Protein AF-A0A1D2S3K1-F1 (afdb_monomer)

Radius of gyration: 16.01 Å; Cα contacts (8 Å, |Δi|>4): 66; chains: 1; bounding box: 47×23×38 Å

Sequence (86 aa):
MMTRFARHIDALDWPEISGQLDMEGHAVLTGLFTADVAGDLMRRAEDGSVSQRTDLFSAEPGGGDPLFFGPALPEPLEDLRQALYP

Mean predicted aligned error: 7.66 Å

Foldseek 3Di:
DQDPQLVVLVPDPPVVQVVCCVPPVGGDDPPSDDPVRVVVLVVCLVVPQFPDWDPPDDDDPPDDIDTHGDPDRDPPVVSNCVSVPD

Structure (mmCIF, N/CA/C/O backbone):
data_AF-A0A1D2S3K1-F1
#
_entry.id   AF-A0A1D2S3K1-F1
#
loop_
_atom_site.group_PDB
_atom_site.id
_atom_site.type_symbol
_atom_site.label_atom_id
_atom_site.label_alt_id
_atom_site.label_comp_id
_atom_site.label_asym_id
_atom_site.label_entity_id
_atom_site.label_seq_id
_atom_site.pdbx_PDB_ins_code
_atom_site.Cartn_x
_atom_site.Cartn_y
_atom_site.Cartn_z
_atom_site.occupancy
_atom_site.B_iso_or_equiv
_atom_site.auth_seq_id
_atom_site.auth_comp_id
_atom_site.auth_asym_id
_atom_site.auth_atom_id
_atom_site.pdbx_PDB_model_num
ATOM 1 N N . MET A 1 1 ? -15.621 -3.076 -10.905 1.00 53.84 1 MET A N 1
ATOM 2 C CA . MET A 1 1 ? -1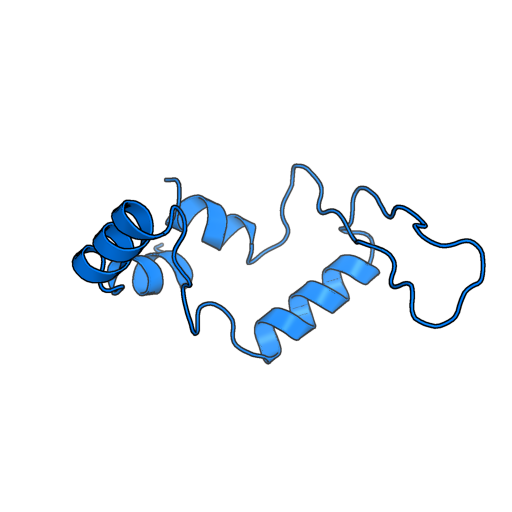5.158 -4.410 -10.461 1.00 53.84 1 MET A CA 1
ATOM 3 C C . MET A 1 1 ? -14.188 -4.168 -9.321 1.00 53.84 1 MET A C 1
ATOM 5 O O . MET A 1 1 ? -13.291 -3.367 -9.522 1.00 53.84 1 MET A O 1
ATOM 9 N N . MET A 1 2 ? -14.408 -4.730 -8.127 1.00 60.56 2 MET A N 1
ATOM 10 C CA . MET A 1 2 ? -13.489 -4.517 -6.996 1.00 60.56 2 MET A CA 1
ATOM 11 C C . MET A 1 2 ? -12.155 -5.213 -7.275 1.00 60.56 2 MET A C 1
ATOM 13 O O . MET A 1 2 ? -12.142 -6.383 -7.671 1.00 60.56 2 MET A O 1
ATOM 17 N N . THR A 1 3 ? -11.053 -4.496 -7.074 1.00 74.50 3 THR A N 1
ATOM 18 C CA . THR A 1 3 ? -9.695 -5.024 -7.241 1.00 74.50 3 THR A CA 1
ATOM 19 C C . THR A 1 3 ? -9.415 -6.087 -6.173 1.00 74.50 3 THR A C 1
ATOM 21 O O . THR A 1 3 ? -10.110 -6.189 -5.154 1.00 74.50 3 THR A O 1
ATOM 24 N N . ARG A 1 4 ? -8.404 -6.938 -6.395 1.00 78.31 4 ARG A N 1
ATOM 25 C CA . ARG A 1 4 ? -7.977 -7.928 -5.387 1.00 78.31 4 ARG A CA 1
ATOM 26 C C . ARG A 1 4 ? -7.598 -7.243 -4.070 1.00 78.31 4 ARG A C 1
ATOM 28 O O . ARG A 1 4 ? -7.895 -7.794 -3.013 1.00 78.31 4 ARG A O 1
ATOM 35 N N . PHE A 1 5 ? -6.986 -6.063 -4.154 1.00 87.00 5 PHE A N 1
ATOM 36 C CA . PHE A 1 5 ? -6.590 -5.287 -2.989 1.00 87.00 5 PHE A CA 1
ATOM 37 C C . PHE A 1 5 ? -7.777 -4.753 -2.207 1.00 87.00 5 PHE A C 1
ATOM 39 O O . PHE A 1 5 ? -7.796 -4.972 -1.005 1.00 87.00 5 PHE A O 1
ATOM 46 N N . ALA A 1 6 ? -8.799 -4.190 -2.857 1.00 84.81 6 ALA A N 1
ATOM 47 C CA . ALA A 1 6 ? -9.986 -3.690 -2.157 1.00 84.81 6 ALA A CA 1
ATOM 48 C C . ALA A 1 6 ? -10.586 -4.742 -1.204 1.00 84.81 6 ALA A C 1
ATOM 50 O O . ALA A 1 6 ? -10.745 -4.491 -0.018 1.00 84.81 6 ALA A O 1
ATOM 51 N N . ARG A 1 7 ? -10.782 -5.980 -1.684 1.00 86.25 7 ARG A N 1
ATOM 52 C CA . ARG A 1 7 ? -11.303 -7.073 -0.840 1.00 86.25 7 ARG A CA 1
ATOM 53 C C . ARG A 1 7 ? -10.377 -7.477 0.306 1.00 86.25 7 ARG A C 1
ATOM 55 O O . ARG A 1 7 ? -10.862 -7.936 1.332 1.00 86.25 7 ARG A O 1
ATOM 62 N N . HIS A 1 8 ? -9.065 -7.409 0.104 1.00 88.69 8 HIS A N 1
ATOM 63 C CA . HIS A 1 8 ? -8.103 -7.776 1.139 1.00 88.69 8 HIS A CA 1
ATOM 64 C C . HIS A 1 8 ? -8.009 -6.685 2.211 1.00 88.69 8 HIS A C 1
ATOM 66 O O . HIS A 1 8 ? -8.016 -7.005 3.391 1.00 88.69 8 HIS A O 1
ATOM 72 N N . ILE A 1 9 ? -7.996 -5.417 1.791 1.00 91.12 9 ILE A N 1
ATOM 73 C CA . ILE A 1 9 ? -8.005 -4.231 2.650 1.00 91.12 9 ILE A CA 1
ATOM 74 C C . ILE A 1 9 ? -9.287 -4.173 3.498 1.00 91.12 9 ILE A C 1
ATOM 76 O O . ILE A 1 9 ? -9.207 -3.967 4.705 1.00 91.12 9 ILE A O 1
ATOM 80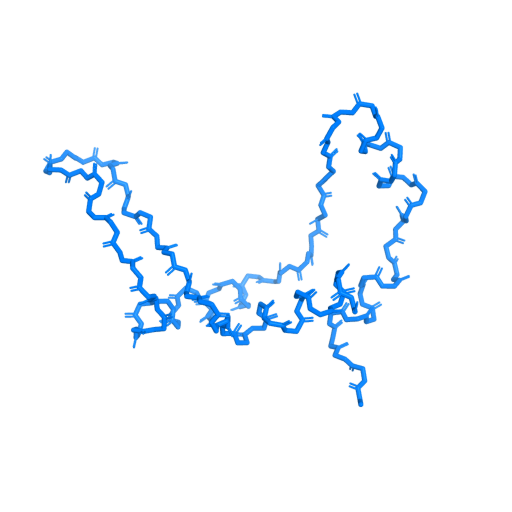 N N . ASP A 1 10 ? -10.453 -4.465 2.915 1.00 89.50 10 ASP A N 1
ATOM 81 C CA . ASP A 1 10 ? -11.728 -4.536 3.650 1.00 89.50 10 ASP A CA 1
ATOM 82 C C . ASP A 1 10 ? -11.747 -5.629 4.736 1.00 89.50 10 ASP A C 1
ATOM 84 O O . ASP A 1 10 ? -12.510 -5.538 5.696 1.00 89.50 10 ASP A O 1
ATOM 88 N N . ALA A 1 11 ? -10.930 -6.677 4.584 1.00 91.06 11 ALA A N 1
ATOM 89 C CA . ALA A 1 11 ? -10.875 -7.815 5.499 1.00 91.06 11 ALA A CA 1
ATOM 90 C C . ALA A 1 11 ? -9.834 -7.662 6.623 1.00 91.06 11 ALA A C 1
ATOM 92 O O . ALA A 1 11 ? -9.703 -8.569 7.446 1.00 91.06 11 ALA A O 1
ATOM 93 N N . LEU A 1 12 ? -9.075 -6.562 6.647 1.00 92.31 12 LEU A N 1
ATOM 94 C CA . LEU A 1 12 ? -8.077 -6.304 7.681 1.00 92.31 12 LEU A CA 1
ATOM 95 C C . LEU A 1 12 ? -8.730 -6.008 9.040 1.00 92.31 12 LEU A C 1
ATOM 97 O O . LEU A 1 12 ? -9.823 -5.442 9.115 1.00 92.31 12 LEU A O 1
ATOM 101 N N . ASP A 1 13 ? -8.027 -6.346 10.125 1.00 93.88 13 ASP A N 1
ATOM 102 C CA . ASP A 1 13 ? -8.424 -5.968 11.485 1.00 93.88 13 ASP 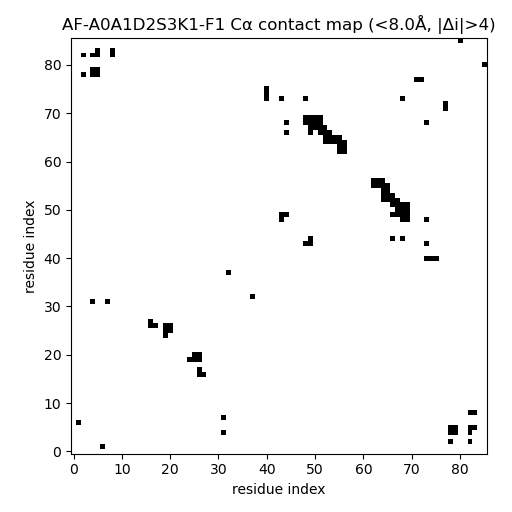A CA 1
ATOM 103 C C . ASP A 1 13 ? -8.129 -4.479 11.722 1.00 93.88 13 ASP A C 1
ATOM 105 O O . ASP A 1 13 ? -7.102 -4.082 12.274 1.00 93.88 13 ASP A O 1
ATOM 109 N N . TRP A 1 14 ? -9.029 -3.630 11.227 1.00 93.06 14 TRP A N 1
ATOM 110 C CA . TRP A 1 14 ? -8.924 -2.182 11.375 1.00 93.06 14 TRP A CA 1
ATOM 111 C C . TRP A 1 14 ? -8.859 -1.708 12.830 1.00 93.06 14 TRP A C 1
ATOM 113 O O . TRP A 1 14 ? -8.073 -0.795 13.090 1.00 93.06 14 TRP A O 1
ATOM 123 N N . PRO A 1 15 ? -9.612 -2.290 13.785 1.00 96.19 15 PRO A N 1
ATOM 124 C CA . PRO A 1 15 ? -9.423 -1.999 15.201 1.00 96.19 15 PRO A CA 1
ATOM 125 C C . PRO A 1 15 ? -7.977 -2.196 15.669 1.00 96.19 15 PRO A C 1
ATOM 127 O O . PRO A 1 15 ? -7.402 -1.267 16.237 1.00 96.19 15 PRO A O 1
ATOM 130 N N . GLU A 1 16 ? -7.359 -3.345 15.387 1.00 95.56 16 GLU A N 1
ATOM 131 C CA . GLU A 1 16 ? -5.968 -3.603 15.779 1.00 95.56 16 GLU A CA 1
ATOM 132 C C . GLU A 1 16 ? -4.989 -2.637 15.095 1.00 95.56 16 GLU A C 1
ATOM 134 O O . GLU A 1 16 ? -4.153 -2.022 15.760 1.00 95.56 16 GLU A O 1
ATOM 139 N N . ILE A 1 17 ? -5.136 -2.438 13.782 1.00 95.06 17 ILE A N 1
ATOM 140 C CA . ILE A 1 17 ? -4.292 -1.527 12.994 1.00 95.06 17 ILE A CA 1
ATOM 141 C C . ILE A 1 17 ? -4.387 -0.093 13.524 1.00 95.06 17 ILE A C 1
ATOM 143 O O . ILE A 1 17 ? -3.368 0.580 13.674 1.00 95.06 17 ILE A O 1
ATOM 147 N N . SER A 1 18 ? -5.596 0.380 13.835 1.00 95.50 18 SER A N 1
ATOM 148 C CA . SER A 1 18 ? -5.800 1.718 14.399 1.00 95.50 18 SER A CA 1
ATOM 149 C C . SER A 1 18 ? -5.148 1.864 15.774 1.00 95.50 18 SER A C 1
ATOM 151 O O . SER A 1 18 ? -4.493 2.869 16.032 1.00 95.50 18 SER A O 1
ATOM 153 N N . GLY A 1 19 ? -5.219 0.825 16.613 1.00 97.69 19 GLY A N 1
ATOM 154 C CA . GLY A 1 19 ? -4.545 0.811 17.908 1.00 97.69 19 GLY A CA 1
ATOM 155 C C . GLY A 1 19 ? -3.022 0.896 17.783 1.00 97.69 19 GLY A C 1
ATOM 156 O O . GLY A 1 19 ? -2.389 1.635 18.534 1.00 97.69 19 GLY A O 1
ATOM 157 N N . GLN A 1 20 ? -2.425 0.190 16.816 1.00 97.62 20 GLN A N 1
ATOM 158 C CA . GLN A 1 20 ? -0.990 0.305 16.524 1.00 97.62 20 GLN A CA 1
ATOM 159 C C . GLN A 1 20 ? -0.623 1.712 16.045 1.00 97.62 20 GLN A C 1
ATOM 161 O O . GLN A 1 20 ? 0.332 2.294 16.552 1.00 97.62 20 GLN A O 1
ATOM 166 N N . LEU A 1 21 ? -1.412 2.296 15.135 1.00 96.69 21 LEU A N 1
ATOM 167 C CA . LEU A 1 21 ? -1.189 3.666 14.665 1.00 96.69 21 LEU A CA 1
ATOM 168 C C . LEU A 1 21 ? -1.208 4.677 15.817 1.00 96.69 21 LEU A C 1
ATOM 170 O O . LEU A 1 21 ? -0.327 5.534 15.880 1.00 96.69 21 LEU A O 1
ATOM 174 N N . ASP A 1 22 ? -2.161 4.555 16.741 1.00 98.00 22 ASP A N 1
ATOM 175 C CA . ASP A 1 22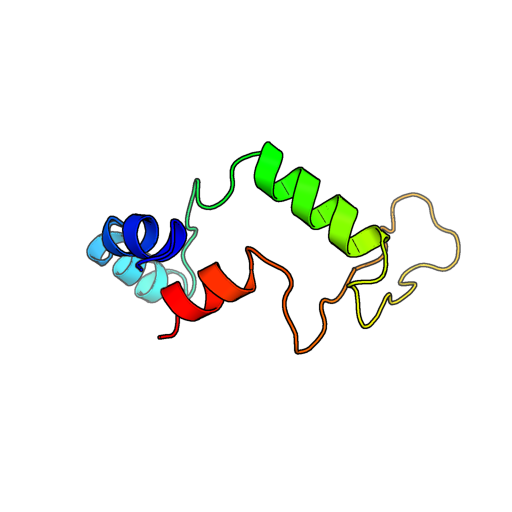 ? -2.280 5.454 17.891 1.00 98.00 22 ASP A CA 1
ATOM 176 C C . ASP A 1 22 ? -1.114 5.302 18.883 1.00 98.00 22 ASP A C 1
ATOM 178 O O . ASP A 1 22 ? -0.647 6.291 19.451 1.00 98.00 22 ASP A O 1
ATOM 182 N N . MET A 1 23 ? -0.631 4.074 19.103 1.00 97.69 23 MET A N 1
ATOM 183 C CA . MET A 1 23 ? 0.437 3.795 20.073 1.00 97.69 23 MET A CA 1
ATOM 184 C C . MET A 1 23 ? 1.845 4.017 19.512 1.00 97.69 23 MET A C 1
ATOM 186 O O . MET A 1 23 ? 2.723 4.503 20.224 1.00 97.69 23 MET A O 1
ATOM 190 N N . GLU A 1 24 ? 2.074 3.642 18.256 1.00 97.62 24 GLU A N 1
ATOM 191 C CA . GLU A 1 24 ? 3.405 3.545 17.650 1.00 97.62 24 GLU A CA 1
ATOM 192 C C . GLU A 1 24 ? 3.632 4.566 16.528 1.00 97.62 24 GLU A C 1
ATOM 194 O O . GLU A 1 24 ? 4.745 4.682 16.010 1.00 97.62 24 GLU A O 1
ATOM 199 N N . GLY A 1 25 ? 2.589 5.291 16.110 1.00 96.44 25 GLY A N 1
ATOM 200 C CA . GLY A 1 25 ? 2.636 6.204 14.966 1.00 96.44 25 GLY A CA 1
ATOM 201 C C . GLY A 1 25 ? 2.740 5.502 13.606 1.00 96.44 25 GLY A C 1
ATOM 202 O O . GLY A 1 25 ? 2.893 6.174 12.587 1.00 96.44 25 GLY A O 1
ATOM 203 N N . HIS A 1 26 ? 2.681 4.167 13.573 1.00 94.69 26 HIS A N 1
ATOM 204 C CA . HIS A 1 26 ? 2.711 3.343 12.367 1.00 94.69 26 HIS A CA 1
ATOM 205 C C . HIS A 1 26 ? 2.022 1.989 12.621 1.00 94.69 26 HIS A C 1
ATOM 207 O O . HIS A 1 26 ? 1.790 1.614 13.764 1.00 94.69 26 HIS A O 1
ATOM 213 N N . ALA A 1 27 ? 1.691 1.263 11.552 1.00 94.94 27 ALA A N 1
ATOM 214 C CA . ALA A 1 27 ? 1.196 -0.111 11.624 1.00 94.94 27 ALA A CA 1
ATOM 215 C C . ALA A 1 27 ? 1.762 -0.934 10.463 1.00 94.94 27 ALA A C 1
ATOM 217 O O . ALA A 1 27 ? 1.988 -0.409 9.367 1.00 94.94 27 ALA A O 1
ATOM 218 N N . VAL A 1 28 ? 1.986 -2.229 10.693 1.00 91.25 28 VAL A N 1
ATOM 219 C CA . VAL A 1 28 ? 2.547 -3.139 9.686 1.00 91.25 28 VAL A CA 1
ATOM 220 C C . VAL A 1 28 ? 1.456 -4.052 9.142 1.00 91.25 28 VAL A C 1
ATOM 222 O O . VAL A 1 28 ? 0.943 -4.927 9.834 1.00 91.25 28 VAL A O 1
ATOM 225 N N . LEU A 1 29 ? 1.145 -3.893 7.856 1.00 90.25 29 LEU A N 1
ATOM 226 C CA . LEU A 1 29 ? 0.180 -4.737 7.154 1.00 90.25 29 LEU A CA 1
ATOM 227 C C . LEU A 1 29 ? 0.887 -5.952 6.547 1.00 90.25 29 LEU A C 1
ATOM 229 O O . LEU A 1 29 ? 1.495 -5.883 5.476 1.00 90.25 29 LEU A O 1
ATOM 233 N N . THR A 1 30 ? 0.833 -7.078 7.253 1.00 86.31 30 THR A N 1
ATOM 234 C CA . THR A 1 30 ? 1.470 -8.319 6.796 1.00 86.31 30 THR A CA 1
ATOM 235 C C . THR A 1 30 ? 0.675 -8.979 5.666 1.00 86.31 30 THR A C 1
ATOM 237 O O . THR A 1 30 ? -0.549 -8.931 5.627 1.00 86.31 30 THR A O 1
ATOM 240 N N . GLY A 1 31 ? 1.373 -9.605 4.713 1.00 84.00 31 GLY A N 1
ATOM 241 C CA . GLY A 1 31 ? 0.732 -10.432 3.683 1.00 84.00 31 GLY A CA 1
ATOM 242 C C . GLY A 1 31 ? 0.048 -9.686 2.531 1.00 84.00 31 GLY A C 1
ATOM 243 O O . GLY A 1 31 ? -0.584 -10.342 1.704 1.00 84.00 31 GLY A O 1
ATOM 244 N N . LEU A 1 32 ? 0.209 -8.360 2.420 1.00 85.69 32 LEU A N 1
ATOM 245 C CA . LEU A 1 32 ? -0.344 -7.585 1.299 1.00 85.69 32 LEU A CA 1
ATOM 246 C C . LEU A 1 32 ? 0.154 -8.087 -0.064 1.00 85.69 32 LEU A C 1
ATOM 248 O O . LEU A 1 32 ? -0.630 -8.260 -0.996 1.00 85.69 32 LEU A O 1
ATOM 252 N N . PHE A 1 33 ? 1.454 -8.363 -0.180 1.00 86.00 33 PHE A N 1
ATOM 253 C CA . PHE A 1 33 ? 2.063 -8.876 -1.404 1.00 86.00 33 PHE A CA 1
ATOM 254 C C . PHE A 1 33 ? 2.501 -10.329 -1.238 1.00 86.00 33 PHE A C 1
ATOM 256 O O . PHE A 1 33 ? 3.138 -10.694 -0.252 1.00 86.00 33 PHE A O 1
ATOM 263 N N . THR A 1 34 ? 2.202 -11.156 -2.242 1.00 86.81 34 THR A N 1
ATOM 264 C CA . THR A 1 34 ? 2.860 -12.459 -2.388 1.00 86.81 34 THR A CA 1
ATOM 265 C C . THR A 1 34 ? 4.239 -12.262 -3.014 1.00 86.81 34 THR A C 1
ATOM 267 O O . THR A 1 34 ? 4.481 -11.257 -3.689 1.00 86.81 34 THR A O 1
ATOM 270 N N . ALA A 1 35 ? 5.135 -13.235 -2.832 1.00 88.19 35 ALA A N 1
ATOM 271 C CA . ALA A 1 35 ? 6.479 -13.190 -3.411 1.00 88.19 35 ALA A CA 1
ATOM 272 C C . ALA A 1 35 ? 6.454 -12.989 -4.938 1.00 88.19 35 ALA A C 1
ATOM 274 O O . ALA A 1 35 ? 7.238 -12.201 -5.461 1.00 88.19 35 ALA A O 1
ATOM 275 N N . ASP A 1 36 ? 5.506 -13.622 -5.637 1.00 87.94 36 ASP A N 1
ATOM 276 C CA . ASP A 1 36 ? 5.349 -13.467 -7.089 1.00 87.94 36 ASP A CA 1
ATOM 277 C C . ASP A 1 36 ? 4.998 -12.028 -7.485 1.00 87.94 36 ASP A C 1
ATOM 279 O O . ASP A 1 36 ? 5.598 -11.470 -8.400 1.00 87.94 36 ASP A O 1
ATOM 283 N N . VAL A 1 37 ? 4.070 -11.389 -6.757 1.00 86.12 37 VAL A N 1
ATOM 284 C CA . VAL A 1 37 ? 3.674 -10.001 -7.044 1.00 86.12 37 VAL A CA 1
ATOM 285 C C . VAL A 1 37 ? 4.832 -9.041 -6.767 1.00 86.12 37 VAL A C 1
ATOM 287 O O . VAL A 1 37 ? 5.052 -8.110 -7.540 1.00 86.12 37 VAL A O 1
ATOM 290 N N . ALA A 1 38 ? 5.600 -9.281 -5.702 1.00 87.25 38 ALA A N 1
ATOM 291 C CA . ALA A 1 38 ? 6.792 -8.494 -5.402 1.00 87.25 38 ALA A CA 1
ATOM 292 C C . ALA A 1 38 ? 7.871 -8.649 -6.492 1.00 87.25 38 ALA A C 1
ATOM 294 O O . ALA A 1 38 ? 8.456 -7.656 -6.926 1.00 87.25 38 ALA A O 1
ATOM 295 N N . GLY A 1 39 ? 8.096 -9.871 -6.985 1.00 87.94 39 GLY A N 1
ATOM 296 C CA . GLY A 1 39 ? 9.039 -10.139 -8.074 1.00 87.94 39 GLY A CA 1
ATOM 297 C C . GLY A 1 39 ? 8.633 -9.485 -9.397 1.00 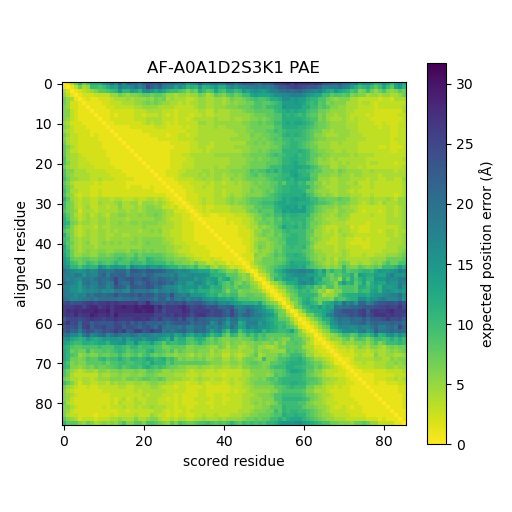87.94 39 GLY A C 1
ATOM 298 O O . GLY A 1 39 ? 9.471 -8.905 -10.088 1.00 87.94 39 GLY A O 1
ATOM 299 N N . ASP A 1 40 ? 7.344 -9.517 -9.736 1.00 85.88 40 ASP A N 1
ATOM 300 C CA . ASP A 1 40 ? 6.824 -8.854 -10.934 1.00 85.88 40 ASP A CA 1
ATOM 301 C C . ASP A 1 40 ? 6.935 -7.325 -10.854 1.00 85.88 40 ASP A C 1
ATOM 303 O O . ASP A 1 40 ? 7.252 -6.681 -11.858 1.00 85.88 40 ASP A O 1
ATOM 307 N N . LEU A 1 41 ? 6.722 -6.739 -9.671 1.00 83.88 41 LEU A N 1
ATOM 308 C CA . LEU A 1 41 ? 6.932 -5.308 -9.440 1.00 83.88 41 LEU A CA 1
ATOM 309 C C . LEU A 1 41 ? 8.394 -4.903 -9.626 1.00 83.88 41 LEU A C 1
ATOM 311 O O . LEU A 1 41 ? 8.657 -3.891 -10.275 1.00 83.88 41 LEU A O 1
ATOM 315 N N . MET A 1 42 ? 9.333 -5.706 -9.11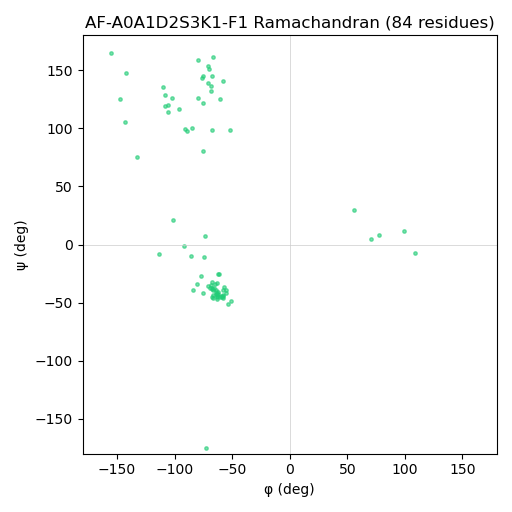8 1.00 83.44 42 MET A N 1
ATOM 316 C CA . MET A 1 42 ? 10.763 -5.457 -9.309 1.00 83.44 42 MET A CA 1
ATOM 317 C C . MET A 1 42 ? 11.137 -5.475 -10.795 1.00 83.44 42 MET A C 1
ATOM 319 O O . MET A 1 42 ? 11.780 -4.546 -11.277 1.00 83.44 42 MET A O 1
ATOM 323 N N . ARG A 1 43 ? 10.652 -6.467 -11.555 1.00 83.44 43 ARG A N 1
ATOM 324 C CA . ARG A 1 43 ? 10.905 -6.553 -13.003 1.00 83.44 43 ARG A CA 1
ATOM 325 C C . ARG A 1 43 ? 10.395 -5.314 -13.747 1.00 83.44 43 ARG A C 1
ATOM 327 O O . ARG A 1 43 ? 11.119 -4.713 -14.530 1.00 83.44 43 ARG A O 1
ATOM 334 N N . ARG A 1 44 ? 9.172 -4.864 -13.440 1.00 78.38 44 ARG A N 1
ATOM 335 C CA . ARG A 1 44 ? 8.595 -3.640 -14.035 1.00 78.38 44 ARG A CA 1
ATOM 336 C C . ARG A 1 44 ? 9.383 -2.383 -13.676 1.00 78.38 44 ARG A C 1
ATOM 338 O O . ARG A 1 44 ? 9.428 -1.444 -14.476 1.00 78.38 44 ARG A O 1
ATOM 345 N N . ALA A 1 45 ? 9.966 -2.347 -12.479 1.00 76.44 45 ALA A N 1
ATOM 346 C CA . ALA A 1 45 ? 10.805 -1.244 -12.044 1.00 76.44 45 ALA A CA 1
ATOM 347 C C . ALA A 1 45 ? 12.118 -1.179 -12.848 1.00 76.44 45 ALA A C 1
ATOM 349 O O . ALA A 1 45 ? 12.566 -0.093 -13.217 1.00 76.44 45 ALA A O 1
ATOM 350 N N . GLU A 1 46 ? 12.702 -2.331 -13.178 1.00 75.88 46 GLU A N 1
ATOM 351 C CA . GLU A 1 46 ? 13.901 -2.433 -14.018 1.00 75.88 46 GLU A CA 1
ATOM 352 C C . GLU A 1 46 ? 13.629 -2.093 -15.491 1.00 75.88 46 GLU A C 1
ATOM 354 O O . GLU A 1 46 ? 14.450 -1.419 -16.113 1.00 75.88 46 GLU A O 1
ATOM 359 N N . ASP A 1 47 ? 12.454 -2.460 -16.011 1.00 74.06 47 ASP A N 1
ATOM 360 C CA . ASP A 1 47 ? 12.050 -2.273 -17.416 1.00 74.06 47 ASP A CA 1
ATOM 361 C C . ASP A 1 47 ? 11.711 -0.811 -17.802 1.00 74.06 47 ASP A C 1
ATOM 363 O O . ASP A 1 47 ? 11.250 -0.542 -18.912 1.00 74.06 47 ASP A O 1
ATOM 367 N N . GLY A 1 48 ? 11.948 0.160 -16.911 1.00 63.22 48 GLY A N 1
ATOM 368 C CA . GLY A 1 48 ? 11.806 1.592 -17.212 1.00 63.22 48 GLY A CA 1
ATOM 369 C C . GLY A 1 48 ? 10.495 2.237 -16.752 1.00 63.22 48 GLY A C 1
ATOM 370 O O . GLY A 1 48 ? 10.229 3.383 -17.105 1.00 63.22 48 GLY A O 1
ATOM 371 N N . SER A 1 49 ? 9.699 1.553 -15.921 1.00 63.31 49 SER A N 1
ATOM 372 C CA . SER A 1 49 ? 8.546 2.175 -15.231 1.00 63.31 49 SER A CA 1
ATOM 373 C C . SER A 1 49 ? 8.976 3.089 -14.068 1.00 63.31 49 SER A C 1
ATOM 375 O O . SER A 1 49 ? 8.166 3.822 -13.499 1.00 63.31 49 SER A O 1
ATOM 377 N N . VAL A 1 50 ? 10.255 3.035 -13.685 1.00 61.03 50 VAL A N 1
ATOM 378 C CA . VAL A 1 50 ? 10.872 3.908 -12.681 1.00 61.03 50 VAL A CA 1
ATOM 379 C C . VAL A 1 50 ? 11.103 5.278 -13.294 1.00 61.03 50 VAL A C 1
ATOM 381 O O . VAL A 1 50 ? 11.800 5.417 -14.295 1.00 61.03 50 VAL A O 1
ATOM 384 N N . SER A 1 51 ? 10.522 6.305 -12.678 1.00 59.53 51 SER A N 1
ATOM 385 C CA . SER A 1 51 ? 10.696 7.677 -13.156 1.00 59.53 51 SER A CA 1
ATOM 386 C C . SER A 1 51 ? 12.044 8.257 -12.767 1.00 59.53 51 SER A C 1
ATOM 388 O O . SER A 1 51 ? 12.540 9.132 -13.473 1.00 59.53 51 SER A O 1
ATOM 390 N N . GLN A 1 52 ? 12.643 7.787 -11.668 1.00 61.88 52 GLN A N 1
ATOM 391 C CA . GLN A 1 52 ? 13.953 8.242 -11.213 1.00 61.88 52 GLN A CA 1
ATOM 392 C C . GLN A 1 52 ? 14.715 7.110 -10.515 1.00 61.88 52 GLN A C 1
ATOM 394 O O . GLN A 1 52 ? 14.226 6.505 -9.561 1.00 61.88 52 GLN A O 1
ATOM 399 N N . ARG A 1 53 ? 15.933 6.837 -10.989 1.00 64.56 53 ARG A N 1
ATOM 400 C CA . ARG A 1 53 ? 16.943 6.062 -10.265 1.00 64.56 53 ARG A CA 1
ATOM 401 C C . ARG A 1 53 ? 17.976 7.058 -9.766 1.00 64.56 53 ARG A C 1
ATOM 403 O O . ARG A 1 53 ? 18.567 7.772 -10.575 1.00 64.56 53 ARG A O 1
ATOM 410 N N . THR A 1 54 ? 18.155 7.125 -8.456 1.00 59.00 54 THR A N 1
ATOM 411 C CA . THR A 1 54 ? 19.242 7.910 -7.874 1.00 59.00 54 THR A CA 1
ATOM 412 C C . THR A 1 54 ? 20.379 6.946 -7.615 1.00 59.00 54 THR A C 1
ATOM 414 O O . THR A 1 54 ? 20.209 6.026 -6.824 1.00 59.00 54 THR A O 1
ATOM 417 N N . ASP A 1 55 ? 21.502 7.152 -8.294 1.00 60.91 55 ASP A N 1
ATOM 418 C CA . ASP A 1 55 ? 22.749 6.458 -7.981 1.00 60.91 55 ASP A CA 1
ATOM 419 C C . ASP A 1 55 ? 23.202 6.968 -6.608 1.00 60.91 55 ASP A C 1
ATOM 421 O O . ASP A 1 55 ? 23.646 8.115 -6.473 1.00 60.91 55 ASP A O 1
ATOM 425 N N . LEU A 1 56 ? 22.916 6.199 -5.555 1.00 55.75 56 LEU A N 1
ATOM 426 C CA . LEU A 1 56 ? 23.179 6.654 -4.187 1.00 55.75 56 LEU A CA 1
ATOM 427 C C . LEU A 1 56 ? 24.613 6.364 -3.752 1.00 55.75 56 LEU A C 1
ATOM 429 O O . LEU A 1 56 ? 25.030 6.889 -2.721 1.00 55.75 56 LEU A O 1
ATOM 433 N N . PHE A 1 57 ? 25.388 5.595 -4.518 1.00 51.28 57 PHE A N 1
ATOM 434 C CA . PHE A 1 57 ? 26.726 5.202 -4.106 1.00 51.28 57 PHE A CA 1
ATOM 435 C C . PHE A 1 57 ? 27.697 5.158 -5.279 1.00 51.28 57 PHE A C 1
ATOM 437 O O . PHE A 1 57 ? 27.794 4.196 -6.034 1.00 51.28 57 PHE A O 1
ATOM 444 N N . SER A 1 58 ? 28.556 6.174 -5.313 1.00 56.06 58 SER A N 1
ATOM 445 C CA . SER A 1 58 ? 29.871 6.048 -5.927 1.00 56.06 58 SER A CA 1
ATOM 446 C C . SER A 1 58 ? 30.595 4.820 -5.347 1.00 56.06 58 SER A C 1
ATOM 448 O O . SER A 1 58 ? 31.170 4.886 -4.270 1.00 56.06 58 SER A O 1
ATOM 450 N N . ALA A 1 59 ? 30.554 3.704 -6.074 1.00 55.59 59 ALA A N 1
ATOM 451 C CA . ALA A 1 59 ? 31.520 2.605 -6.055 1.00 55.59 59 ALA A CA 1
ATOM 452 C C . ALA A 1 59 ? 31.847 1.899 -4.711 1.00 55.59 59 ALA A C 1
ATOM 454 O O . ALA A 1 59 ? 32.951 1.364 -4.590 1.00 55.59 59 ALA A O 1
ATOM 455 N N . GLU A 1 60 ? 30.934 1.809 -3.734 1.00 56.28 60 GLU A N 1
ATOM 456 C CA . GLU A 1 60 ? 31.136 0.947 -2.548 1.00 56.28 60 GLU A CA 1
ATOM 457 C C . GLU A 1 60 ? 30.222 -0.300 -2.561 1.00 56.28 60 GLU A C 1
ATOM 459 O O . GLU A 1 60 ? 29.006 -0.178 -2.730 1.00 56.28 60 GLU A O 1
ATOM 464 N N . PRO A 1 61 ? 30.765 -1.523 -2.372 1.00 57.41 61 PRO A N 1
ATOM 465 C CA . PRO A 1 61 ? 29.961 -2.739 -2.271 1.00 57.41 61 PRO A CA 1
ATOM 466 C C . PRO A 1 61 ? 28.982 -2.672 -1.091 1.00 57.41 61 PRO A C 1
ATOM 468 O O . PRO A 1 61 ? 29.397 -2.501 0.053 1.00 57.41 61 PRO A O 1
ATOM 471 N N . GLY A 1 62 ? 27.690 -2.870 -1.363 1.00 62.97 62 GLY A N 1
ATOM 472 C CA . GLY A 1 62 ? 26.628 -2.884 -0.348 1.00 62.97 62 GLY A CA 1
ATOM 473 C C . GLY A 1 62 ? 25.688 -1.675 -0.378 1.00 62.97 62 GLY A C 1
ATOM 474 O O . GLY A 1 62 ? 24.666 -1.704 0.305 1.00 62.97 62 GLY A O 1
ATOM 475 N N . GLY A 1 63 ? 25.976 -0.654 -1.192 1.00 62.12 63 GLY A N 1
ATOM 476 C CA . GLY A 1 63 ? 25.041 0.433 -1.488 1.00 62.12 63 GLY A CA 1
ATOM 477 C C . GLY A 1 63 ? 24.105 0.042 -2.630 1.00 62.12 63 GLY A C 1
ATOM 478 O O . GLY A 1 63 ? 24.509 0.057 -3.786 1.00 62.12 63 GLY A O 1
ATOM 479 N N . GLY A 1 64 ? 22.874 -0.366 -2.321 1.00 67.06 64 GLY A N 1
ATOM 480 C CA . GLY A 1 64 ? 21.845 -0.548 -3.348 1.00 67.06 64 GLY A CA 1
ATOM 481 C C . GLY A 1 64 ? 21.290 0.799 -3.815 1.00 67.06 64 GLY A C 1
ATOM 482 O O . GLY A 1 64 ? 21.106 1.702 -2.999 1.00 67.06 64 GLY A O 1
ATOM 483 N N . ASP A 1 65 ? 20.977 0.917 -5.105 1.00 70.62 65 ASP A N 1
ATOM 484 C CA . ASP A 1 65 ? 20.332 2.114 -5.644 1.00 70.62 65 ASP A CA 1
ATOM 485 C C . ASP A 1 65 ? 18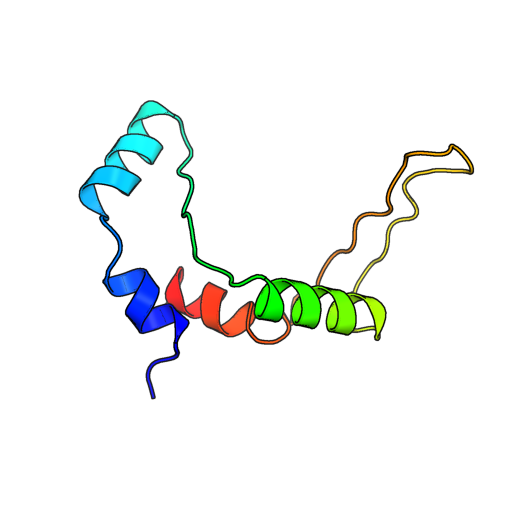.826 2.106 -5.358 1.00 70.62 65 ASP A C 1
ATOM 487 O O . ASP A 1 65 ? 18.131 1.152 -5.731 1.00 70.62 65 ASP A O 1
ATOM 491 N N . PRO A 1 66 ? 18.269 3.160 -4.741 1.00 73.44 66 PRO A N 1
ATOM 492 C CA . PRO A 1 66 ? 16.832 3.284 -4.591 1.00 73.44 66 PRO A CA 1
ATOM 493 C C . PRO A 1 66 ? 16.170 3.518 -5.951 1.00 73.44 66 PRO A C 1
ATOM 495 O O . PRO A 1 66 ? 16.599 4.338 -6.771 1.00 73.44 66 PRO A O 1
ATOM 498 N N . LEU A 1 67 ? 15.063 2.812 -6.160 1.00 74.06 67 LEU A N 1
ATOM 499 C CA . LEU A 1 67 ? 14.184 2.991 -7.306 1.00 74.06 67 LEU A CA 1
ATOM 500 C C . LEU A 1 67 ? 12.954 3.786 -6.871 1.00 74.06 67 LEU A C 1
ATOM 502 O O . LEU A 1 67 ? 12.253 3.386 -5.942 1.00 74.06 67 LEU A O 1
ATOM 506 N N . PHE A 1 68 ? 12.670 4.888 -7.566 1.00 75.50 68 PHE A N 1
ATOM 507 C CA . PHE A 1 68 ? 11.480 5.695 -7.318 1.00 75.50 68 PHE A CA 1
ATOM 508 C C . PHE A 1 68 ? 10.474 5.539 -8.457 1.00 75.50 68 PHE A C 1
ATOM 510 O O . PHE A 1 68 ? 10.736 5.888 -9.616 1.00 75.50 68 PHE A O 1
ATOM 517 N N . PHE A 1 69 ? 9.287 5.035 -8.124 1.00 76.38 69 PHE A N 1
ATOM 518 C CA . PHE A 1 69 ? 8.163 5.077 -9.049 1.00 76.38 69 PHE A CA 1
ATOM 519 C C . PHE A 1 69 ? 7.712 6.520 -9.272 1.00 76.38 69 PHE A C 1
ATOM 521 O O . PHE A 1 69 ? 7.781 7.366 -8.380 1.00 76.38 69 PHE A O 1
ATOM 528 N N . GLY A 1 70 ? 7.279 6.795 -10.498 1.00 76.56 70 GLY A N 1
ATOM 529 C CA . GLY A 1 70 ? 6.714 8.084 -10.862 1.00 76.56 70 GLY A CA 1
ATOM 530 C C . GLY A 1 70 ? 5.319 8.323 -10.304 1.00 76.56 70 GLY A C 1
ATOM 531 O O . GLY A 1 70 ? 4.763 7.472 -9.613 1.00 76.56 70 GLY A O 1
ATOM 532 N N . PRO A 1 71 ? 4.701 9.454 -10.684 1.00 77.50 71 PRO A N 1
ATOM 533 C CA . PRO A 1 71 ? 3.312 9.747 -10.333 1.00 77.50 71 PRO A CA 1
ATOM 534 C C . PRO A 1 71 ? 2.319 8.720 -10.901 1.00 77.50 71 PRO A C 1
ATOM 536 O O . PRO A 1 71 ? 1.247 8.537 -10.337 1.00 77.50 71 PRO A O 1
ATOM 539 N N . ALA A 1 72 ? 2.668 8.048 -12.003 1.00 81.38 72 ALA A N 1
ATOM 540 C CA . ALA A 1 72 ? 1.925 6.904 -12.515 1.00 81.38 72 ALA A CA 1
ATOM 541 C C . ALA A 1 72 ? 2.507 5.619 -11.914 1.00 81.38 72 ALA A C 1
ATOM 543 O O . ALA A 1 72 ? 3.542 5.128 -12.372 1.00 81.38 72 ALA A O 1
ATOM 544 N N . LEU A 1 73 ? 1.856 5.093 -10.875 1.00 84.19 73 LEU A N 1
ATOM 545 C CA . LEU A 1 73 ? 2.253 3.825 -10.273 1.00 84.19 73 LEU A CA 1
ATOM 546 C C . LEU A 1 73 ? 1.918 2.663 -11.222 1.00 84.19 73 LEU A C 1
ATOM 548 O O . LEU A 1 73 ? 0.851 2.661 -11.839 1.00 84.19 73 LEU A O 1
ATOM 552 N N . PRO A 1 74 ? 2.799 1.658 -11.356 1.00 84.81 74 PRO A N 1
ATOM 553 C CA . PRO A 1 74 ? 2.470 0.467 -12.118 1.00 84.81 74 PRO A CA 1
ATOM 554 C C . PRO A 1 74 ? 1.439 -0.370 -11.363 1.00 84.81 74 PRO A C 1
ATOM 556 O O . PRO A 1 74 ? 1.413 -0.405 -10.131 1.00 84.81 74 PRO A O 1
ATOM 559 N N . GLU A 1 75 ? 0.653 -1.152 -12.096 1.00 85.50 75 GLU A N 1
ATOM 560 C CA . GLU A 1 75 ? -0.100 -2.225 -11.457 1.00 85.50 75 GLU A CA 1
ATOM 561 C C . GLU A 1 75 ? 0.867 -3.191 -10.726 1.00 85.50 75 GLU A C 1
ATOM 563 O O . GLU A 1 75 ? 1.945 -3.489 -11.255 1.00 85.50 75 GLU A O 1
ATOM 568 N N . PRO A 1 76 ? 0.525 -3.709 -9.535 1.00 86.62 76 PRO A N 1
ATOM 569 C CA . PRO A 1 76 ? -0.735 -3.488 -8.836 1.00 86.62 76 PRO A CA 1
ATOM 570 C C . PRO A 1 76 ? -0.629 -2.451 -7.692 1.00 86.62 76 PRO A C 1
ATOM 572 O O . PRO A 1 76 ? -1.447 -2.449 -6.775 1.00 86.62 76 PRO A O 1
ATOM 575 N N . LEU A 1 77 ? 0.391 -1.577 -7.713 1.00 88.38 77 LEU A N 1
ATOM 576 C CA . LEU A 1 77 ? 0.562 -0.505 -6.721 1.00 88.38 77 LEU A CA 1
ATOM 577 C C . LEU A 1 77 ? -0.513 0.575 -6.850 1.00 88.38 77 LEU A C 1
ATOM 579 O O . LEU A 1 77 ? -0.945 1.118 -5.836 1.00 88.38 77 LEU A O 1
ATOM 583 N N . GLU A 1 78 ? -0.959 0.868 -8.070 1.00 89.06 78 GLU A N 1
ATOM 584 C CA . GLU A 1 78 ? -2.053 1.813 -8.304 1.00 89.06 78 GLU A CA 1
ATOM 585 C C . GLU A 1 78 ? -3.386 1.282 -7.748 1.00 89.06 78 GLU A C 1
ATOM 587 O O . GLU A 1 78 ? -4.046 1.979 -6.975 1.00 89.06 78 GLU A O 1
ATOM 592 N N . ASP A 1 79 ? -3.714 0.013 -8.011 1.00 89.38 79 ASP A N 1
ATOM 593 C CA . ASP A 1 79 ? -4.846 -0.690 -7.393 1.00 89.38 79 ASP A CA 1
ATOM 594 C C . ASP A 1 79 ? -4.787 -0.677 -5.853 1.00 89.38 79 ASP A C 1
ATOM 596 O O . ASP A 1 79 ? -5.810 -0.498 -5.185 1.00 89.38 79 ASP A O 1
ATOM 600 N N . LEU A 1 80 ? -3.598 -0.874 -5.268 1.00 90.06 80 LEU A N 1
ATOM 601 C CA . LEU A 1 80 ?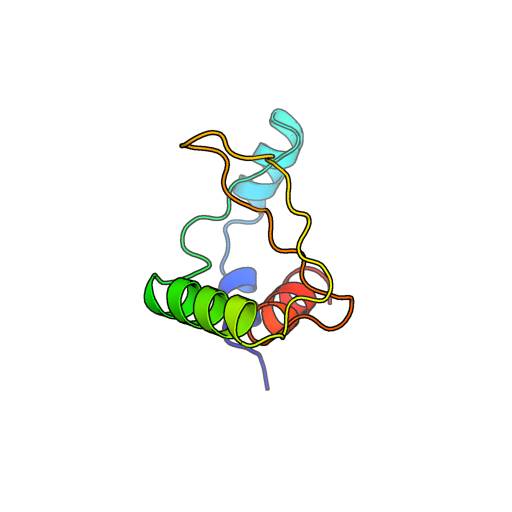 -3.404 -0.807 -3.817 1.00 90.06 80 LEU A CA 1
ATOM 602 C C . LEU A 1 80 ? -3.613 0.617 -3.283 1.00 90.06 80 LEU A C 1
ATOM 604 O O . LEU A 1 80 ? -4.268 0.794 -2.256 1.00 90.06 80 LEU A O 1
ATOM 608 N N . ARG A 1 81 ? -3.083 1.633 -3.975 1.00 89.88 81 ARG A N 1
ATOM 609 C CA . ARG A 1 81 ? -3.239 3.044 -3.597 1.00 89.88 81 ARG A CA 1
ATOM 610 C C . ARG A 1 81 ? -4.713 3.431 -3.538 1.00 89.88 81 ARG A C 1
ATOM 612 O O . ARG A 1 81 ? -5.124 4.043 -2.560 1.00 89.88 81 ARG A O 1
ATOM 619 N N . GLN A 1 82 ? -5.497 3.046 -4.543 1.00 91.31 82 GLN A N 1
ATOM 620 C CA . GLN A 1 82 ? -6.938 3.311 -4.586 1.00 91.31 82 GLN A CA 1
ATOM 621 C C . GLN A 1 82 ? -7.712 2.530 -3.516 1.00 91.31 82 GLN A C 1
ATOM 623 O O . GLN A 1 82 ? -8.707 3.023 -3.002 1.00 91.31 82 GLN A O 1
ATOM 628 N N . ALA A 1 83 ? -7.265 1.323 -3.152 1.00 90.44 83 ALA A N 1
ATOM 629 C CA . ALA A 1 83 ? -7.890 0.561 -2.072 1.00 90.44 83 ALA A CA 1
ATOM 630 C C . ALA A 1 83 ? -7.649 1.189 -0.685 1.00 90.44 83 ALA A C 1
ATOM 632 O O . ALA A 1 83 ? -8.540 1.160 0.156 1.00 90.44 83 ALA A O 1
ATOM 633 N N . LEU A 1 84 ? -6.456 1.748 -0.444 1.00 88.44 84 LEU A N 1
ATOM 634 C CA . LEU A 1 84 ? -6.100 2.409 0.820 1.00 88.44 84 LEU A CA 1
ATOM 635 C C . LEU A 1 84 ? -6.636 3.846 0.916 1.00 88.44 84 LEU A C 1
ATOM 637 O O . LEU A 1 84 ? -6.977 4.304 2.004 1.00 88.44 84 LEU A O 1
ATOM 641 N N . TYR A 1 85 ? -6.694 4.549 -0.217 1.00 87.31 85 TYR A N 1
ATOM 642 C CA . TYR A 1 85 ? -7.123 5.942 -0.338 1.00 87.31 85 TYR A CA 1
ATOM 643 C C . TYR A 1 85 ? -8.121 6.081 -1.500 1.00 87.31 85 TYR A C 1
ATOM 645 O O . TY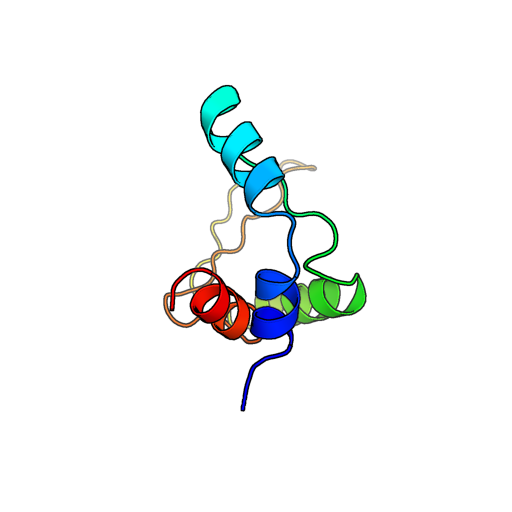R A 1 85 ? -7.727 6.531 -2.585 1.00 87.31 85 TYR A O 1
ATOM 653 N N . PRO A 1 86 ? -9.375 5.639 -1.304 1.00 77.06 86 PRO A N 1
ATOM 654 C CA . PRO A 1 86 ? -10.417 5.732 -2.323 1.00 77.06 86 PRO A CA 1
ATOM 655 C C . PRO A 1 86 ? -10.797 7.177 -2.675 1.00 77.06 86 PRO A C 1
ATOM 657 O O . PRO A 1 86 ? -10.662 8.075 -1.809 1.00 77.06 86 PRO A O 1
#

pLDDT: mean 80.86, std 13.08, range [51.28, 98.0]

Solvent-accessible surface area (backbone atoms only — not comparable to full-atom values): 5405 Å² total; per-residue (Å²): 131,85,52,77,44,36,62,53,62,74,68,50,65,57,70,61,45,51,51,36,32,75,76,69,75,47,65,85,79,79,80,80,63,52,74,68,56,51,52,52,46,52,51,46,44,72,75,62,56,36,68,43,72,50,86,74,51,91,88,52,95,88,61,74,62,57,77,34,68,36,96,68,52,57,80,67,55,41,57,40,48,42,48,78,57,113

Secondary structure (DSSP, 8-state):
---HHHHHHHTS-HHHHHHHHHHHS----TTSS-HHHHHHHHHHIIIIIEEEE----SS-TT-PPPEEE-SSPPTTHHHHHHHH--